Protein 2VKN (pdb70)

Radius of gyration: 11.57 Å; Cα contacts (8 Å, |Δi|>4): 152; chains: 2; bounding box: 35×28×24 Å

CATH classification: 2.30.30.40

GO terms:
  GO:0043332 mating projection tip (C, IDA)
  GO:0005886 plasma membrane (C, IDA)
  GO:0005933 cellular bud (C, IDA)
  GO:0005935 cellular bud neck (C, IDA)
  GO:0030010 establishment of cell polarity (P, IGI)
  GO:0007231 osmosensory signaling pathway (P, IGI)
  GO:0001402 signal transduction involved in filamentous growth (P, IMP)
  GO:0005078 MAP kinase scaffold activity (F, IMP)
  GO:0071944 cell periphery (C, HDA)
  GO:0005783 endoplasmic reticulum (C, HDA)
  GO:0005935 cellular bud neck (C, HDA)
  GO:0007232 osmosensory signaling pathway via Sho1 osmosensor (P, IMP)
  GO:0005034 osmosensor activity (F, IPI)
  GO:0005078 MAP kinase scaffold activity (F, IPI)
  GO:0044697 HICS complex (C, IPI)
  GO:0007231 osmosensory signaling pathway (P, IPI)
  GO:0007232 osmosensory signaling pathway via Sho1 osmosensor (P, IPI)
  GO:0005515 protein binding (F, IPI)

Organism: Saccharomyces cerevisiae (strain ATCC 204508 / S288c) (NCBI:txid559292)

Foldseek 3Di:
DPWKFKKFFCAWDDDDVVPPQDDTDHHRFIWIWDPPPDQWIWTAHPVGDTGIDGPVRIGTDGDGDD/DDDDDDDDD

Nearest PDB structures (foldseek):
  2vkn-assembly1_A  TM=1.015E+00  e=1.780E-11  Saccharomyces cerevisiae
  7tzk-assembly2_B  TM=9.242E-01  e=1.273E-04  Homo sapiens
  6f55-assembly1_A  TM=8.117E-01  e=2.749E-04  Gallus gallus
  1k9a-assembly5_E  TM=8.214E-01  e=6.626E-04  Rattus norvegicus
  2jw4-assembly1_A  TM=8.568E-01  e=1.783E-03  Homo sapiens

Structure (mmCIF, N/CA/C/O backbone):
data_2VKN
#
_entry.id   2VKN
#
_cell.length_a   67.490
_cell.length_b   67.490
_cell.length_c   33.170
_cell.angle_alpha   90.00
_cell.angle_beta   90.00
_cell.angle_gamma   12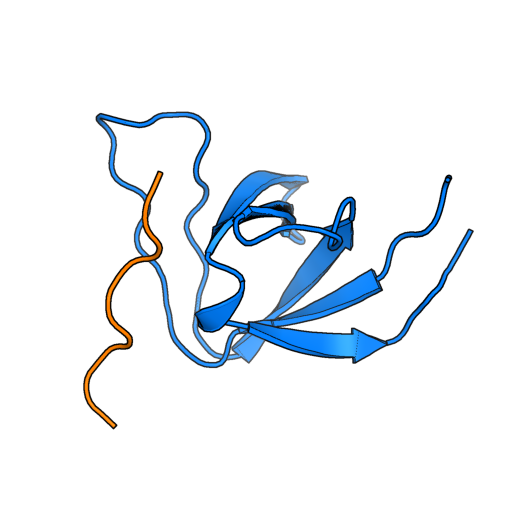0.00
#
_symmetry.space_group_name_H-M   'P 65'
#
loop_
_entity.id
_entity.type
_entity.pdbx_description
1 polymer 'PROTEIN SSU81'
2 polymer 'MAP KINASE KINASE PBS2'
3 non-polymer 'SULFATE ION'
4 water water
#
loop_
_atom_site.group_PDB
_atom_site.id
_atom_site.type_symbol
_atom_site.label_atom_id
_atom_site.label_alt_id
_atom_site.label_comp_id
_atom_site.label_asym_id
_atom_site.label_entity_id
_atom_site.label_seq_id
_atom_site.pdbx_PDB_ins_code
_atom_site.Cartn_x
_atom_site.Cartn_y
_atom_site.Cartn_z
_atom_site.occupancy
_atom_site.B_iso_or_equiv
_atom_site.auth_seq_id
_atom_site.auth_comp_id
_atom_site.auth_asym_id
_atom_site.auth_atom_id
_atom_site.pdbx_PDB_model_num
ATOM 1 N N . ASP A 1 2 ? 27.284 -22.472 10.221 1.00 42.26 1 ASP A N 1
ATOM 2 C CA . ASP A 1 2 ? 28.479 -22.315 9.320 1.00 41.17 1 ASP A CA 1
ATOM 3 C C . ASP A 1 2 ? 27.994 -22.433 7.868 1.00 40.43 1 ASP A C 1
ATOM 4 O O . ASP A 1 2 ? 26.880 -21.997 7.552 1.00 40.36 1 ASP A O 1
ATOM 9 N N . ASN A 1 3 ? 28.799 -23.039 6.998 1.00 38.86 2 ASN A N 1
ATOM 10 C CA . ASN A 1 3 ? 28.519 -23.038 5.572 1.00 36.94 2 ASN A CA 1
ATOM 11 C C . ASN A 1 3 ? 27.391 -23.980 5.067 1.00 36.08 2 ASN A C 1
ATOM 12 O O . ASN A 1 3 ? 27.009 -23.879 3.900 1.00 37.77 2 ASN A O 1
ATOM 14 N N . PHE A 1 4 ? 26.822 -24.853 5.911 1.00 32.99 3 PHE A N 1
ATOM 15 C CA . PHE A 1 4 ? 25.974 -25.960 5.400 1.00 30.78 3 PHE A CA 1
ATOM 16 C C . PHE A 1 4 ? 24.686 -25.551 4.644 1.00 30.08 3 PHE A C 1
ATOM 17 O O . PHE A 1 4 ? 23.980 -24.602 5.042 1.00 28.31 3 PHE A O 1
ATOM 25 N N . ILE A 1 5 ? 24.417 -26.278 3.544 1.00 29.30 4 ILE A N 1
ATOM 26 C CA . ILE A 1 5 ? 23.141 -26.213 2.818 1.00 28.97 4 ILE A CA 1
ATOM 27 C C . ILE A 1 5 ? 22.477 -27.571 2.900 1.00 27.36 4 ILE A C 1
ATOM 28 O O . ILE A 1 5 ? 23.132 -28.615 2.985 1.00 25.17 4 ILE A O 1
ATOM 33 N N . TYR A 1 6 ? 21.153 -27.519 2.932 1.00 25.74 5 TYR A N 1
ATOM 34 C CA . TYR A 1 6 ? 20.303 -28.668 3.104 1.00 25.69 5 TYR A CA 1
ATOM 35 C C . TYR A 1 6 ? 19.287 -28.712 1.960 1.00 24.43 5 TYR A C 1
ATOM 36 O O . TYR A 1 6 ? 19.158 -27.767 1.168 1.00 24.10 5 TYR A O 1
ATOM 45 N N . LYS A 1 7 ? 18.613 -29.836 1.849 1.00 23.96 6 LYS A N 1
ATOM 46 C CA . LYS A 1 7 ? 17.553 -30.017 0.860 1.00 24.76 6 LYS A CA 1
ATOM 47 C C . LYS A 1 7 ? 16.252 -30.247 1.649 1.00 24.02 6 LYS A C 1
ATOM 48 O O . LYS A 1 7 ? 16.229 -30.967 2.632 1.00 23.74 6 LYS A O 1
ATOM 54 N N . ALA A 1 8 ? 15.197 -29.558 1.240 1.00 26.08 7 ALA A N 1
ATOM 55 C CA . ALA A 1 8 ? 13.865 -29.632 1.850 1.00 25.51 7 ALA A CA 1
ATOM 56 C C . ALA A 1 8 ? 12.781 -29.934 0.777 1.00 24.68 7 ALA A C 1
ATOM 57 O O . ALA A 1 8 ? 12.898 -29.529 -0.370 1.00 23.13 7 ALA A O 1
ATOM 59 N N . LYS A 1 9 ? 11.738 -30.663 1.157 1.00 24.89 8 LYS A N 1
ATOM 60 C CA . LYS A 1 9 ? 10.615 -30.918 0.261 1.00 24.95 8 LYS A CA 1
ATOM 61 C C . LYS A 1 9 ? 9.385 -30.223 0.835 1.00 25.34 8 LYS A C 1
ATOM 62 O O . LYS A 1 9 ? 9.070 -30.397 2.014 1.00 22.54 8 LYS A O 1
ATOM 68 N N . ALA A 1 10 ? 8.694 -29.431 0.011 1.00 27.07 9 ALA A N 1
ATOM 69 C CA . ALA A 1 10 ? 7.499 -28.736 0.451 1.00 29.48 9 ALA A CA 1
ATOM 70 C C . ALA A 1 10 ? 6.369 -29.751 0.701 1.00 30.40 9 ALA A C 1
ATOM 71 O O . ALA A 1 10 ? 6.056 -30.582 -0.167 1.00 28.33 9 ALA A O 1
ATOM 73 N N . LEU A 1 11 ? 5.7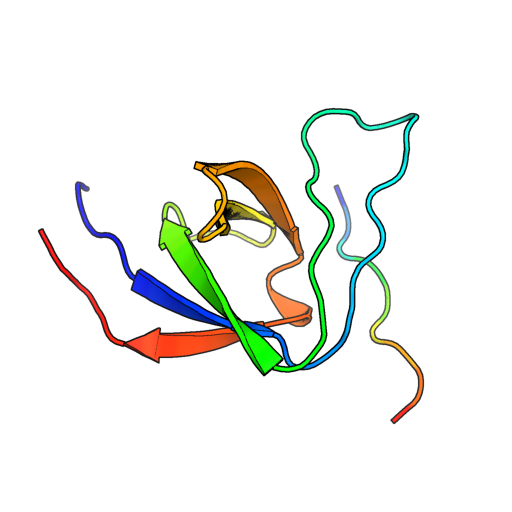78 -29.645 1.902 1.00 32.33 10 LEU A N 1
ATOM 74 C CA . LEU A 1 11 ? 4.640 -30.460 2.327 1.00 31.24 10 LEU A CA 1
ATOM 75 C C . LEU A 1 11 ? 3.347 -29.864 1.797 1.00 32.38 10 LEU A C 1
ATOM 76 O O . LEU A 1 11 ? 2.349 -30.582 1.595 1.00 32.49 10 LEU A O 1
ATOM 81 N N . TYR A 1 12 ? 3.353 -28.544 1.619 1.00 31.86 11 TYR A N 1
ATOM 82 C CA . TYR A 1 12 ? 2.226 -27.819 1.067 1.00 31.54 11 TYR A CA 1
ATOM 83 C C . TYR A 1 12 ? 2.720 -26.647 0.221 1.00 31.60 11 TYR A C 1
ATOM 84 O O . TYR A 1 12 ? 3.891 -26.246 0.333 1.00 31.61 11 TYR A O 1
ATOM 93 N N . PRO A 1 13 ? 1.835 -26.078 -0.622 1.00 31.78 12 PRO A N 1
ATOM 94 C CA . PRO A 1 13 ? 2.211 -24.870 -1.341 1.00 31.86 12 PRO A CA 1
ATOM 95 C C . PRO A 1 13 ? 2.249 -23.698 -0.384 1.00 32.50 12 PRO A C 1
ATOM 96 O O . PRO A 1 13 ? 1.593 -23.725 0.664 1.00 31.44 12 PRO A O 1
ATOM 100 N N . TYR A 1 14 ? 3.035 -22.689 -0.728 1.00 33.65 13 TYR A N 1
ATOM 101 C CA . TYR A 1 14 ? 3.023 -21.438 0.004 1.00 35.36 13 TYR A CA 1
ATOM 102 C C . TYR A 1 14 ? 2.975 -20.315 -0.997 1.00 36.64 13 TYR A C 1
ATOM 103 O O . TYR A 1 14 ? 3.684 -20.345 -2.000 1.00 36.75 13 TYR A O 1
ATOM 112 N N . ASP A 1 15 ? 2.117 -19.336 -0.720 1.00 37.65 14 ASP A N 1
ATOM 113 C CA . ASP A 1 15 ? 2.044 -18.122 -1.499 1.00 38.41 14 ASP A CA 1
ATOM 114 C C . ASP A 1 15 ? 2.594 -16.991 -0.655 1.00 39.31 14 ASP A C 1
ATOM 115 O O . ASP A 1 15 ? 1.939 -16.564 0.301 1.00 40.85 14 ASP A O 1
ATOM 120 N N . ALA A 1 16 ? 3.791 -16.517 -0.992 1.00 39.41 15 ALA A N 1
ATOM 121 C CA . ALA A 1 16 ? 4.356 -15.323 -0.370 1.00 40.49 15 ALA A CA 1
ATOM 122 C C . ALA A 1 16 ? 3.451 -14.107 -0.624 1.00 41.86 15 ALA A C 1
ATOM 123 O O . ALA A 1 16 ? 2.854 -13.987 -1.696 1.00 41.94 15 ALA A O 1
ATOM 125 N N . ASP A 1 17 ? 3.341 -13.220 0.367 1.00 43.09 16 ASP A N 1
ATOM 126 C CA . ASP A 1 17 ? 2.639 -11.937 0.185 1.00 43.63 16 ASP A CA 1
ATOM 127 C C . ASP A 1 17 ? 3.489 -11.041 -0.696 1.00 44.52 16 ASP A C 1
ATOM 128 O O . ASP A 1 17 ? 4.713 -11.188 -0.777 1.00 45.14 16 ASP A O 1
ATOM 133 N N . ASP A 1 18 ? 2.839 -10.107 -1.367 1.00 45.78 17 ASP A N 1
ATOM 134 C CA . ASP A 1 18 ? 3.574 -9.085 -2.084 1.00 46.09 17 ASP A CA 1
ATOM 135 C C . ASP A 1 18 ? 4.109 -8.052 -1.064 1.00 46.48 17 ASP A C 1
ATOM 136 O O . ASP A 1 18 ? 5.184 -7.482 -1.259 1.00 46.18 17 ASP A O 1
ATOM 141 N N . ASP A 1 19 ? 3.366 -7.861 0.033 1.00 46.84 18 ASP A N 1
ATOM 142 C CA . ASP A 1 19 ? 3.702 -6.890 1.087 1.00 46.87 18 ASP A CA 1
ATOM 143 C C . ASP A 1 19 ? 5.024 -7.177 1.781 1.00 46.83 18 ASP A C 1
ATOM 144 O O . ASP A 1 19 ? 5.775 -6.254 2.073 1.00 46.85 18 ASP A O 1
ATOM 149 N N . ASP A 1 20 ? 5.297 -8.450 2.061 1.00 47.30 19 ASP A N 1
ATOM 150 C CA . ASP A 1 20 ? 6.593 -8.862 2.626 1.00 47.19 19 ASP A CA 1
ATOM 151 C C . ASP A 1 20 ? 7.448 -9.471 1.512 1.00 46.87 19 ASP A C 1
ATOM 152 O O . ASP A 1 20 ? 7.342 -10.655 1.217 1.00 47.32 19 ASP A O 1
ATOM 157 N N . ALA A 1 21 ? 8.297 -8.647 0.898 1.00 46.44 20 ALA A N 1
ATOM 158 C CA . ALA A 1 21 ? 8.936 -8.997 -0.383 1.00 45.51 20 ALA A CA 1
ATOM 159 C C . ALA A 1 21 ? 10.247 -9.764 -0.257 1.00 44.97 20 ALA A C 1
ATOM 160 O O . ALA A 1 21 ? 11.000 -9.829 -1.226 1.00 46.01 20 ALA A O 1
ATOM 162 N N . TYR A 1 22 ? 10.526 -10.331 0.920 1.00 44.13 21 TYR A N 1
ATOM 163 C CA . TYR A 1 22 ? 11.661 -11.234 1.092 1.00 42.43 21 TYR A CA 1
ATOM 164 C C . TYR A 1 22 ? 11.233 -12.695 1.074 1.00 42.49 21 TYR A C 1
ATOM 165 O O . TYR A 1 22 ? 12.081 -13.578 0.975 1.00 44.38 21 TYR A O 1
ATOM 174 N N . GLU A 1 23 ? 9.933 -12.959 1.180 1.00 40.25 22 GLU A N 1
ATOM 175 C CA . GLU A 1 23 ? 9.428 -14.326 1.112 1.00 38.97 22 GLU A CA 1
ATOM 176 C C . GLU A 1 23 ? 9.375 -14.811 -0.332 1.00 37.76 22 GLU A C 1
ATOM 177 O O . GLU A 1 23 ? 9.240 -14.017 -1.261 1.00 36.45 22 GLU A O 1
ATOM 183 N N . ILE A 1 24 ? 9.509 -16.123 -0.519 1.00 36.93 23 ILE A N 1
ATOM 184 C CA . ILE A 1 24 ? 9.257 -16.732 -1.825 1.00 35.94 23 ILE A CA 1
ATOM 185 C C . ILE A 1 24 ? 8.116 -17.749 -1.728 1.00 35.20 23 ILE A C 1
ATOM 186 O O . ILE A 1 24 ? 7.840 -18.326 -0.662 1.00 35.26 23 ILE A O 1
ATOM 191 N N . SER A 1 25 ? 7.432 -17.917 -2.852 1.00 33.91 24 SER A N 1
ATOM 192 C CA . SER A 1 25 ? 6.384 -18.902 -2.988 1.00 33.14 24 SER A CA 1
ATOM 193 C C . SER A 1 25 ? 7.009 -20.211 -3.454 1.00 33.93 24 SER A C 1
ATOM 194 O O . SER A 1 25 ? 8.117 -20.234 -4.016 1.00 35.51 24 SER A O 1
ATOM 197 N N . PHE A 1 26 ? 6.278 -21.296 -3.243 1.00 32.40 25 PHE A N 1
ATOM 198 C CA . PHE A 1 26 ? 6.67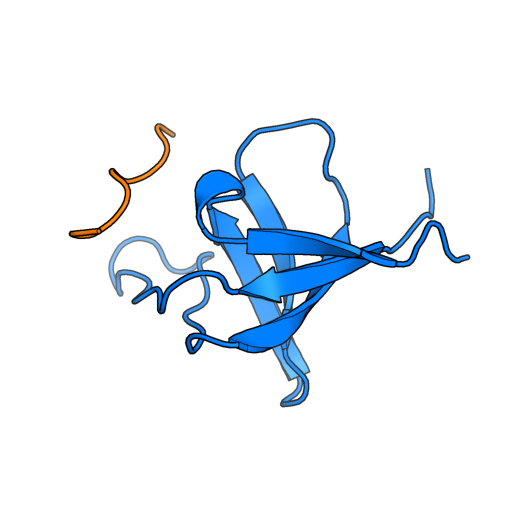8 -22.603 -3.741 1.00 29.56 25 PHE A CA 1
ATOM 199 C C . PHE A 1 26 ? 5.466 -23.542 -3.843 1.00 28.05 25 PHE A C 1
ATOM 200 O O . PHE A 1 26 ? 4.389 -23.228 -3.350 1.00 27.65 25 PHE A O 1
ATOM 208 N N . GLU A 1 27 ? 5.664 -24.678 -4.501 1.00 28.09 26 GLU A N 1
ATOM 209 C CA . GLU A 1 27 ? 4.613 -25.666 -4.774 1.00 28.65 26 GLU A CA 1
ATOM 210 C C . GLU A 1 27 ? 4.755 -26.860 -3.872 1.00 27.33 26 GLU A C 1
ATOM 211 O O . GLU A 1 27 ? 5.835 -27.161 -3.407 1.00 28.13 26 GLU A O 1
ATOM 217 N N . GLN A 1 28 ? 3.656 -27.567 -3.660 1.00 27.53 27 GLN A N 1
ATOM 218 C CA . GLN A 1 28 ? 3.686 -28.780 -2.867 1.00 27.02 27 GLN A CA 1
ATOM 219 C C . GLN A 1 28 ? 4.547 -29.792 -3.604 1.00 26.44 27 GLN A C 1
ATOM 220 O O . GLN A 1 28 ? 4.402 -29.941 -4.829 1.00 26.09 27 GLN A O 1
ATOM 226 N N . ASN A 1 29 ? 5.455 -30.442 -2.865 1.00 25.03 28 ASN A N 1
ATOM 227 C CA . ASN A 1 29 ? 6.399 -31.464 -3.387 1.00 24.80 28 ASN A CA 1
ATOM 228 C C . ASN A 1 29 ? 7.613 -30.906 -4.128 1.00 24.26 28 ASN A C 1
ATOM 229 O O . ASN A 1 29 ? 8.461 -31.669 -4.626 1.00 22.80 28 ASN A O 1
ATOM 234 N N . GLU A 1 30 ? 7.695 -29.577 -4.203 1.00 25.05 29 GLU A N 1
ATOM 235 C CA . GLU A 1 30 ? 8.859 -28.913 -4.774 1.00 24.77 29 GLU A CA 1
ATOM 236 C C . GLU A 1 30 ? 10.042 -29.136 -3.852 1.00 24.10 29 GLU A C 1
ATOM 237 O O . GLU A 1 30 ? 9.900 -29.009 -2.648 1.00 24.48 29 GLU A O 1
ATOM 243 N N . ILE A 1 31 ? 11.193 -29.481 -4.433 1.00 24.32 30 ILE A N 1
ATOM 244 C CA . ILE A 1 31 ? 12.461 -29.588 -3.703 1.00 24.22 30 ILE A CA 1
ATOM 245 C C . ILE A 1 31 ? 13.210 -28.245 -3.734 1.00 23.14 30 ILE A C 1
ATOM 246 O O . ILE A 1 31 ? 13.395 -27.662 -4.792 1.00 22.03 30 ILE A O 1
ATOM 251 N N . LEU A 1 32 ? 13.590 -27.771 -2.548 1.00 24.24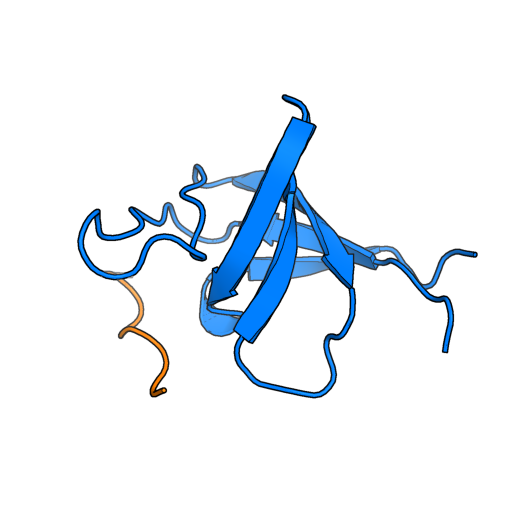 31 LEU A N 1
ATOM 252 C CA . LEU A 1 32 ? 14.262 -26.494 -2.335 1.00 23.80 31 LEU A CA 1
ATOM 253 C C . LEU A 1 32 ? 15.605 -26.746 -1.682 1.00 22.57 31 LEU A C 1
ATOM 254 O O . LEU A 1 32 ? 15.730 -27.650 -0.886 1.00 22.21 31 LEU A O 1
ATOM 259 N N . GLN A 1 33 ? 16.606 -25.952 -2.029 1.00 23.30 32 GLN A N 1
ATOM 260 C CA . GLN A 1 33 ? 17.836 -25.861 -1.243 1.00 25.61 32 GLN A CA 1
ATOM 261 C C . GLN A 1 33 ? 17.639 -24.807 -0.160 1.00 25.23 32 GLN A C 1
ATOM 262 O O . GLN A 1 33 ? 17.155 -23.718 -0.428 1.00 22.70 32 GLN A O 1
ATOM 268 N N . VAL A 1 34 ? 17.998 -25.157 1.071 1.00 25.92 33 VAL A N 1
ATOM 269 C CA . VAL A 1 34 ? 17.794 -24.285 2.223 1.00 24.77 33 VAL A CA 1
ATOM 270 C C . VAL A 1 34 ? 19.044 -24.168 3.092 1.00 24.84 33 VAL A C 1
ATOM 271 O O . VAL A 1 34 ? 19.926 -25.025 3.072 1.00 22.58 33 VAL A O 1
ATOM 275 N N . SER A 1 35 ? 19.126 -23.065 3.833 1.00 26.13 34 SER A N 1
ATOM 276 C CA . SER A 1 35 ? 20.210 -22.847 4.777 1.00 26.92 34 SER A CA 1
ATOM 277 C C . SER A 1 35 ? 19.716 -21.963 5.907 1.00 26.79 34 SER A C 1
ATOM 278 O O . SER A 1 35 ? 18.609 -21.442 5.850 1.00 28.22 34 SER A O 1
ATOM 281 N N . ASP A 1 36 ? 20.565 -21.787 6.913 1.00 27.92 35 ASP A N 1
ATOM 282 C CA . ASP A 1 36 ? 20.242 -20.992 8.092 1.00 28.16 35 ASP A CA 1
ATOM 283 C C . ASP A 1 36 ? 18.965 -21.520 8.731 1.00 27.31 35 ASP A C 1
ATOM 284 O O . ASP A 1 36 ? 18.028 -20.778 8.977 1.00 26.76 35 ASP A O 1
ATOM 289 N N . ILE A 1 37 ? 18.988 -22.825 9.022 1.00 26.39 36 ILE A N 1
ATOM 290 C CA . ILE A 1 37 ? 17.826 -23.552 9.494 1.00 27.30 36 ILE A CA 1
ATOM 291 C C . ILE A 1 37 ? 17.687 -23.574 11.033 1.00 27.98 36 ILE A C 1
ATOM 292 O O . ILE A 1 37 ? 16.854 -24.285 11.559 1.00 28.18 36 ILE A O 1
ATOM 297 N N . GLU A 1 38 ? 18.468 -22.744 11.732 1.00 29.10 37 GLU A N 1
ATOM 298 C CA . GLU A 1 38 ? 18.450 -22.648 13.194 1.00 29.78 37 GLU A CA 1
ATOM 299 C C . GLU A 1 38 ? 17.146 -22.065 13.749 1.00 31.11 37 GLU A C 1
ATOM 300 O O . GLU A 1 38 ? 16.755 -22.348 14.887 1.00 30.77 37 GLU A O 1
ATOM 306 N N . GLY A 1 39 ? 16.497 -21.226 12.941 1.00 32.23 38 GLY A N 1
ATOM 307 C CA . GLY A 1 39 ? 15.270 -20.552 13.344 1.00 31.47 38 GLY A CA 1
ATOM 308 C C . GLY A 1 39 ? 14.054 -21.013 12.567 1.00 31.14 38 GLY A C 1
ATOM 309 O O . GLY A 1 39 ? 14.078 -22.050 11.910 1.00 32.36 38 GLY A O 1
ATOM 310 N N . ARG A 1 40 ? 13.005 -20.201 12.624 1.00 30.19 39 ARG A N 1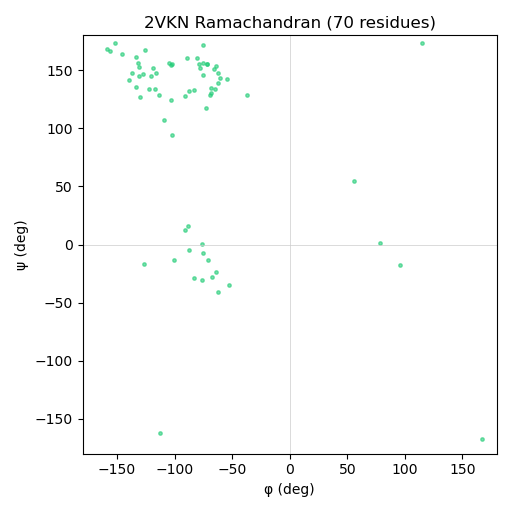
ATOM 311 C CA A ARG A 1 40 ? 11.696 -20.602 12.099 0.50 29.40 39 ARG A CA 1
ATOM 312 C CA B ARG A 1 40 ? 11.673 -20.554 12.102 0.50 29.52 39 ARG A CA 1
ATOM 313 C C . ARG A 1 40 ? 11.484 -20.263 10.616 1.00 27.51 39 ARG A C 1
ATOM 314 O O . ARG A 1 40 ? 10.776 -20.986 9.911 1.00 26.95 39 ARG A O 1
ATOM 329 N N . TRP A 1 41 ? 12.087 -19.171 10.156 1.00 26.75 40 TRP A N 1
ATOM 330 C CA . TRP A 1 41 ? 12.086 -18.809 8.754 1.00 27.58 40 TRP A CA 1
ATOM 331 C C . TRP A 1 41 ? 13.443 -19.166 8.207 1.00 27.49 40 TRP A C 1
ATOM 332 O O . TRP A 1 41 ? 14.451 -18.751 8.760 1.00 27.96 40 TRP A O 1
ATOM 343 N N . TRP A 1 42 ? 13.455 -19.988 7.155 1.00 27.47 41 TRP A N 1
ATOM 344 C CA . TRP A 1 42 ? 14.693 -20.467 6.524 1.00 25.60 41 TRP A CA 1
ATOM 345 C C . TRP A 1 42 ? 15.018 -19.754 5.203 1.00 24.86 41 TRP A C 1
ATOM 346 O O . TRP A 1 42 ? 14.130 -19.252 4.520 1.00 23.88 41 TRP A O 1
ATOM 357 N N . LYS A 1 43 ? 16.301 -19.722 4.843 1.00 25.98 42 LYS A N 1
ATOM 358 C CA . LYS A 1 43 ? 16.737 -19.164 3.543 1.00 24.93 42 LYS A CA 1
ATOM 359 C C . LYS A 1 43 ? 16.566 -20.280 2.519 1.00 24.82 42 LYS A C 1
ATOM 360 O O . LYS A 1 43 ? 16.921 -21.424 2.814 1.00 25.70 42 LYS A O 1
ATOM 366 N N . ALA A 1 44 ? 15.958 -19.973 1.371 1.00 24.34 43 ALA A N 1
ATOM 367 C CA . ALA A 1 44 ? 15.690 -20.969 0.317 1.00 24.85 43 ALA A CA 1
ATOM 368 C C . ALA A 1 44 ? 16.124 -20.504 -1.080 1.00 25.06 43 ALA A C 1
ATOM 369 O O . ALA A 1 44 ? 16.147 -19.318 -1.373 1.00 21.86 43 ALA A O 1
ATOM 371 N N . ARG A 1 45 ? 16.443 -21.469 -1.938 1.00 24.97 44 ARG A N 1
ATOM 372 C CA . ARG A 1 45 ? 16.645 -21.226 -3.349 1.00 25.11 44 ARG A CA 1
ATOM 373 C C . ARG A 1 45 ? 15.817 -22.258 -4.115 1.00 24.92 44 ARG A C 1
ATOM 374 O O . ARG A 1 45 ? 15.912 -23.481 -3.874 1.00 23.77 44 ARG A O 1
ATOM 382 N N . ARG A 1 46 ? 14.991 -21.762 -5.025 1.00 24.42 45 ARG A N 1
ATOM 383 C CA . ARG A 1 46 ? 14.248 -22.619 -5.942 1.00 25.84 45 ARG A CA 1
ATOM 384 C C . ARG A 1 46 ? 15.134 -23.059 -7.117 1.00 25.86 45 ARG A C 1
ATOM 385 O O . ARG A 1 46 ? 16.167 -22.430 -7.394 1.00 23.92 45 ARG A O 1
ATOM 393 N N . ALA A 1 47 ? 14.733 -24.144 -7.802 1.00 27.49 46 ALA A N 1
ATOM 394 C CA . ALA A 1 47 ? 15.425 -24.581 -9.028 1.00 26.93 46 ALA A CA 1
ATOM 395 C C . ALA A 1 47 ? 15.548 -23.440 -10.057 1.00 26.98 46 ALA A C 1
ATOM 396 O O . ALA A 1 47 ? 16.545 -23.331 -10.728 1.00 26.64 46 ALA A O 1
ATOM 398 N N . ASN A 1 48 ? 14.538 -22.571 -10.131 1.00 28.16 47 ASN A N 1
ATOM 399 C CA . ASN A 1 48 ? 14.513 -21.492 -11.106 1.00 28.74 47 ASN A CA 1
ATOM 400 C C . ASN A 1 48 ? 15.429 -20.340 -10.754 1.00 27.70 47 ASN A C 1
ATOM 401 O O . ASN A 1 48 ? 15.472 -19.361 -11.479 1.00 27.24 47 ASN A O 1
ATOM 406 N N . GLY A 1 49 ? 16.129 -20.452 -9.633 1.00 28.04 48 GLY A N 1
ATOM 407 C CA . GLY A 1 49 ? 17.043 -19.413 -9.190 1.00 29.14 48 GLY A CA 1
ATOM 408 C C . GLY A 1 49 ? 16.453 -18.443 -8.187 1.00 28.87 48 GLY A C 1
ATOM 409 O O . GLY A 1 49 ? 17.199 -17.744 -7.532 1.00 30.40 48 GLY A O 1
ATOM 410 N N . GLU A 1 50 ? 15.128 -18.376 -8.060 1.00 30.63 49 GLU A N 1
ATOM 411 C CA . GLU A 1 50 ? 14.491 -17.523 -7.037 1.00 31.87 49 GLU A CA 1
ATOM 412 C C . GLU A 1 50 ? 15.003 -17.806 -5.641 1.00 30.79 49 GLU A C 1
ATOM 413 O O . GLU A 1 50 ? 15.191 -18.948 -5.273 1.00 30.56 49 GLU A O 1
ATOM 419 N N . THR A 1 51 ? 15.149 -16.749 -4.856 1.00 31.27 50 THR A N 1
ATOM 420 C CA . THR A 1 51 ? 15.843 -16.778 -3.587 1.00 32.40 50 THR A CA 1
ATOM 421 C C . THR A 1 51 ? 15.040 -15.929 -2.607 1.00 32.10 50 THR A C 1
ATOM 422 O O . THR A 1 51 ? 14.472 -14.896 -2.972 1.00 31.32 50 THR A O 1
ATOM 426 N N . GLY A 1 52 ? 14.962 -16.385 -1.364 1.00 32.22 51 GLY A N 1
ATOM 427 C CA . GLY A 1 52 ? 14.214 -15.662 -0.327 1.00 31.37 51 GLY A CA 1
ATOM 428 C C . GLY A 1 52 ? 14.000 -16.504 0.909 1.00 30.88 51 GLY A C 1
ATOM 429 O O . GLY A 1 52 ? 14.628 -17.549 1.060 1.00 33.02 51 GLY A O 1
ATOM 430 N N . ILE A 1 53 ? 13.123 -16.065 1.798 1.00 29.40 52 ILE A N 1
ATOM 431 C CA . ILE A 1 53 ? 12.846 -16.847 3.005 1.00 30.19 52 ILE A CA 1
ATOM 432 C C . ILE A 1 53 ? 11.536 -17.627 2.915 1.00 29.46 52 ILE A C 1
ATOM 433 O O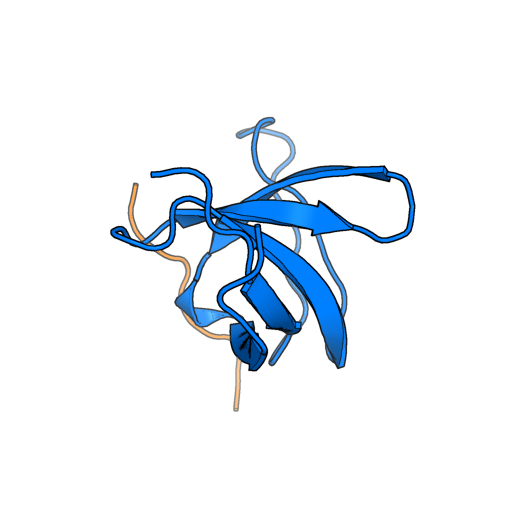 . ILE A 1 53 ? 10.628 -17.277 2.157 1.00 27.90 52 ILE A O 1
ATOM 438 N N . ILE A 1 54 ? 11.473 -18.704 3.695 1.00 28.69 53 ILE A N 1
ATOM 439 C CA . ILE A 1 54 ? 10.351 -19.632 3.653 1.00 28.11 53 ILE A CA 1
ATOM 440 C C . ILE A 1 54 ? 9.916 -20.032 5.088 1.00 27.13 53 ILE A C 1
ATOM 441 O O . ILE A 1 54 ? 10.750 -20.062 5.985 1.00 27.04 53 ILE A O 1
ATOM 446 N N . PRO A 1 55 ? 8.604 -20.293 5.307 1.00 26.21 54 PRO A N 1
ATOM 447 C CA . PRO A 1 55 ? 8.146 -20.813 6.592 1.00 26.16 54 PRO A CA 1
ATOM 448 C C . PRO A 1 55 ? 8.553 -22.278 6.767 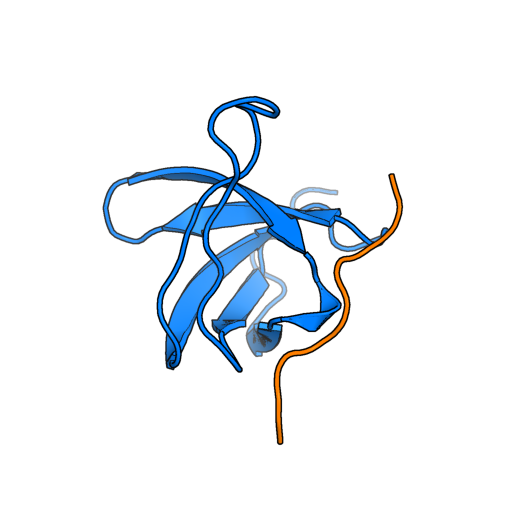1.00 26.35 54 PRO A C 1
ATOM 449 O O . PRO A 1 55 ? 8.134 -23.136 5.984 1.00 25.86 54 PRO A O 1
ATOM 453 N N . SER A 1 56 ? 9.385 -22.557 7.771 1.00 26.17 55 SER A N 1
ATOM 454 C CA . SER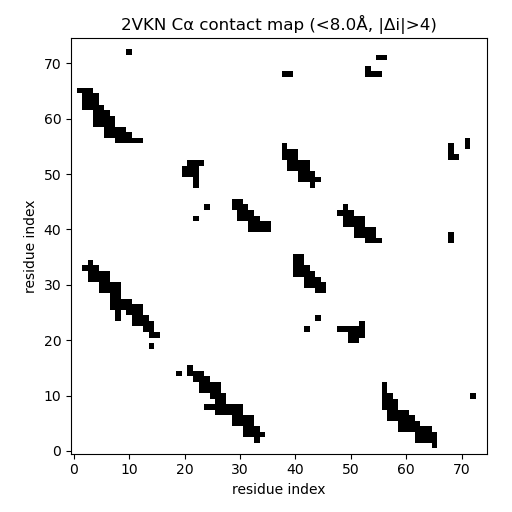 A 1 56 ? 9.961 -23.901 7.943 1.00 24.75 55 SER A CA 1
ATOM 455 C C . SER A 1 56 ? 8.930 -24.981 8.237 1.00 24.30 55 SER A C 1
ATOM 456 O O . SER A 1 56 ? 9.202 -26.150 7.988 1.00 25.02 55 SER A O 1
ATOM 459 N N . ASN A 1 57 ? 7.766 -24.596 8.773 1.00 23.78 56 ASN A N 1
ATOM 460 C CA . ASN A 1 57 ? 6.695 -25.564 9.052 1.00 23.68 56 ASN A CA 1
ATOM 461 C C . ASN A 1 57 ? 6.006 -26.117 7.795 1.00 23.16 56 ASN A C 1
ATOM 462 O O . ASN A 1 57 ? 5.289 -27.121 7.879 1.00 21.99 56 ASN A O 1
ATOM 467 N N . TYR A 1 58 ? 6.242 -25.471 6.649 1.00 22.94 57 TYR A N 1
ATOM 468 C CA . TYR A 1 58 ? 5.697 -25.891 5.343 1.00 23.15 57 TYR A CA 1
ATOM 469 C C . TYR A 1 58 ? 6.571 -26.927 4.580 1.00 22.70 57 TYR A C 1
ATOM 470 O O . TYR A 1 58 ? 6.172 -27.432 3.523 1.00 22.60 57 TYR A O 1
ATOM 479 N N . VAL A 1 59 ? 7.742 -27.245 5.124 1.00 22.59 58 VAL A N 1
ATOM 480 C CA . VAL A 1 59 ? 8.697 -28.113 4.450 1.00 24.40 58 VAL A CA 1
ATOM 481 C C . VAL A 1 59 ? 9.245 -29.184 5.390 1.00 26.05 58 VAL A C 1
ATOM 482 O O . VAL A 1 59 ? 9.167 -29.060 6.616 1.00 27.88 58 VAL A O 1
ATOM 486 N N . GLN A 1 60 ? 9.808 -30.223 4.785 1.00 25.11 59 GLN A N 1
ATOM 487 C CA . GLN A 1 60 ? 10.506 -31.289 5.481 1.00 25.37 59 GLN A CA 1
ATOM 488 C C . GLN A 1 60 ? 11.936 -31.392 4.960 1.00 25.22 59 GLN A C 1
ATOM 489 O O . GLN A 1 60 ? 12.143 -31.427 3.763 1.00 25.12 59 GLN A O 1
ATOM 495 N N . LEU A 1 61 ? 12.904 -31.494 5.862 1.00 26.07 60 LEU A N 1
ATOM 496 C CA . LEU A 1 61 ? 14.294 -31.750 5.495 1.00 25.44 60 LEU A CA 1
ATOM 497 C C . LEU A 1 61 ? 14.461 -33.148 4.938 1.00 25.21 60 LEU A C 1
ATOM 498 O O . LEU A 1 61 ? 14.058 -34.133 5.560 1.00 22.30 60 LEU A O 1
ATOM 503 N N . ILE A 1 62 ? 15.115 -33.251 3.792 1.00 27.97 61 ILE A N 1
ATOM 504 C CA . ILE A 1 62 ? 15.282 -34.562 3.144 1.00 28.28 61 ILE A CA 1
ATOM 505 C C . ILE A 1 62 ? 16.750 -34.909 2.811 1.00 28.44 61 ILE A C 1
ATOM 506 O O . ILE A 1 62 ? 17.078 -36.069 2.591 1.00 25.99 61 ILE A O 1
ATOM 511 N N . ASP A 1 63 ? 17.632 -33.917 2.818 1.00 29.52 62 ASP A N 1
ATOM 512 C CA . ASP A 1 63 ? 19.051 -34.189 2.676 1.00 29.81 62 ASP A CA 1
ATOM 513 C C . ASP A 1 63 ? 19.923 -33.068 3.268 1.00 30.20 62 ASP A C 1
ATOM 514 O O . ASP A 1 63 ? 19.452 -31.974 3.593 1.00 28.88 62 ASP A O 1
ATOM 519 N N . GLY A 1 64 ? 21.202 -33.387 3.423 1.00 31.44 63 GLY A N 1
ATOM 520 C CA . GLY A 1 64 ? 22.160 -32.503 4.038 1.00 32.41 63 GLY A CA 1
ATOM 521 C C . GLY A 1 64 ? 22.695 -33.077 5.338 1.00 34.68 63 GLY A C 1
ATOM 522 O O . GLY A 1 64 ? 22.216 -34.127 5.798 1.00 36.98 63 GLY A O 1
ATOM 523 N N . PRO A 1 65 ? 23.705 -32.398 5.933 1.00 33.92 64 PRO A N 1
ATOM 524 C CA . PRO A 1 65 ? 24.264 -31.140 5.418 1.00 34.58 64 PRO A CA 1
ATOM 525 C C . PRO A 1 65 ? 25.238 -31.339 4.244 1.00 35.04 64 PRO A C 1
ATOM 526 O O . PRO A 1 65 ? 25.846 -32.410 4.118 1.00 35.60 64 PRO A O 1
ATOM 530 N N . GLU A 1 66 ? 25.388 -30.307 3.415 1.00 35.27 65 GLU A N 1
ATOM 531 C CA . GLU A 1 66 ? 26.407 -30.277 2.371 1.00 35.51 65 GLU A CA 1
ATOM 532 C C . GLU A 1 66 ? 27.216 -28.984 2.380 1.00 34.28 65 GLU A C 1
ATOM 533 O O . GLU A 1 66 ? 26.694 -27.927 2.658 1.00 30.85 65 GLU A O 1
ATOM 539 N N . GLU A 1 67 ? 28.505 -29.090 2.058 1.00 36.33 66 GLU A N 1
ATOM 540 C CA . GLU A 1 67 ? 29.366 -27.933 1.906 1.00 37.34 66 GLU A CA 1
ATOM 541 C C . GLU A 1 67 ? 29.264 -27.449 0.467 1.00 37.96 66 GLU A C 1
ATOM 542 O O . GLU A 1 67 ? 28.472 -26.568 0.157 1.00 38.57 66 GLU A O 1
ATOM 548 N N . LYS B 2 2 ? 8.936 -12.744 13.331 1.00 53.25 3 LYS C N 1
ATOM 549 C CA . LYS B 2 2 ? 7.671 -12.895 12.558 1.00 53.23 3 LYS C CA 1
ATOM 550 C C . LYS B 2 2 ? 7.078 -14.272 12.853 1.00 53.85 3 LYS C C 1
ATOM 551 O O . LYS B 2 2 ? 7.799 -15.262 12.858 1.00 55.38 3 LYS C O 1
ATOM 557 N N . PRO B 2 3 ? 5.761 -14.354 13.104 1.00 53.14 4 PRO C N 1
ATOM 558 C CA . PRO B 2 3 ? 5.247 -15.687 13.385 1.00 52.01 4 PRO C CA 1
ATOM 559 C C . PRO B 2 3 ? 5.129 -16.525 12.112 1.00 51.51 4 PRO C C 1
ATOM 560 O O . PRO B 2 3 ? 5.007 -15.987 11.018 1.00 52.39 4 PRO C O 1
ATOM 564 N N . LEU B 2 4 ? 5.157 -17.838 12.265 1.00 50.74 5 LEU C N 1
ATOM 565 C CA . LEU B 2 4 ? 4.964 -18.737 11.146 1.00 49.36 5 LEU C CA 1
ATOM 566 C C . LEU B 2 4 ? 3.501 -18.774 10.764 1.00 49.27 5 LEU C C 1
ATOM 567 O O . LEU B 2 4 ? 2.640 -18.690 11.622 1.00 47.66 5 LEU C O 1
ATOM 572 N N . PRO B 2 5 ? 3.219 -18.925 9.466 1.00 49.78 6 PRO C N 1
ATOM 573 C CA . PRO B 2 5 ? 1.843 -19.057 9.047 1.00 49.66 6 PRO C CA 1
ATOM 574 C C . PRO B 2 5 ? 1.223 -20.328 9.601 1.00 50.29 6 PRO C C 1
ATOM 575 O O . PRO B 2 5 ? 1.940 -21.307 9.870 1.00 49.76 6 PRO C O 1
ATOM 579 N N . PRO B 2 6 ? -0.111 -20.319 9.774 1.00 49.54 7 PRO C N 1
ATOM 580 C CA . PRO B 2 6 ? -0.759 -21.577 10.096 1.00 49.18 7 PRO C CA 1
ATOM 581 C C . PRO B 2 6 ? -0.580 -22.588 8.958 1.00 48.07 7 PRO C C 1
ATOM 582 O O . PRO B 2 6 ? -0.488 -22.200 7.801 1.00 48.12 7 PRO C O 1
ATOM 586 N N . LEU B 2 7 ? -0.502 -23.869 9.294 1.00 48.13 8 LEU C N 1
ATOM 587 C CA . LEU B 2 7 ? -0.458 -24.909 8.293 1.00 48.73 8 LEU C CA 1
ATOM 588 C C . LEU B 2 7 ? -1.780 -24.910 7.557 1.00 50.75 8 LEU C C 1
ATOM 589 O O . LEU B 2 7 ? -2.816 -24.528 8.117 1.00 52.31 8 LEU C O 1
ATOM 594 N N . PRO B 2 8 ? -1.766 -25.330 6.292 1.00 51.26 9 PRO C N 1
ATOM 595 C CA . PRO B 2 8 ? -3.050 -25.392 5.640 1.00 52.19 9 PRO C CA 1
ATOM 596 C C . PRO B 2 8 ? -3.844 -26.594 6.124 1.00 52.16 9 PRO C C 1
ATOM 597 O O . PRO B 2 8 ? -3.338 -27.442 6.868 1.00 51.33 9 PRO C O 1
ATOM 601 N N . LEU B 2 9 ? -5.096 -26.623 5.702 1.00 53.12 10 LEU C N 1
ATOM 602 C CA . LEU B 2 9 ? -5.942 -27.803 5.790 1.00 54.64 10 LEU C CA 1
ATOM 603 C C . LEU B 2 9 ? -5.199 -29.135 5.526 1.00 56.06 10 LEU C C 1
ATOM 604 O O . LEU B 2 9 ? -4.512 -29.275 4.508 1.00 56.71 10 LEU C O 1
ATOM 609 N N . ALA B 2 10 ? -5.361 -30.098 6.443 1.00 57.10 11 ALA C N 1
ATOM 610 C CA . ALA B 2 10 ? -4.813 -31.458 6.295 1.00 57.16 11 ALA C CA 1
ATOM 611 C C . ALA B 2 10 ? -5.807 -32.378 5.584 1.00 58.01 11 ALA C C 1
ATOM 612 O O . ALA B 2 10 ? -5.580 -32.809 4.450 1.00 58.57 11 ALA C O 1
#

Sequence (75 aa):
DNFIYKAKALYPYDADDDDAYEISFEQNEILQVSDIEGRRWWKARRANGETGIIPSNYVQLIDGPEEKPLPPLPLA

InterPro domains:
  IPR001452 SH3 domain [PF00018] (306-353)
  IPR001452 SH3 domain [PR00452] (303-313)
  IPR001452 SH3 domain [PR00452] (319-334)
  IPR001452 SH3 domain [PR00452] (335-344)
  IPR001452 SH3 domain [PR00452] (347-359)
  IPR001452 SH3 domain [PS50002] (300-361)
  IPR001452 SH3 domain [SM00326] (303-360)
  IPR035522 Sho1, SH3 domain [cd11855] (304-358)
  IPR036028 SH3-like domain superfamily [SSF50044] (302-362)

Secondary structure (DSSP, 8-state):
---EEEEEESS-B---SSSTTB--B-TT-EEEEE-TTSSEEEEE-TTS-EEEEEGGGEEEEEEEE-/-PPPPPP--

B-factor: mean 35.71, std 14.22, range [16.71, 126.23]

Solvent-accessible surface area: 5246 Å² total; per-residue (Å²): 179,61,90,58,49,87,0,80,1,74,49,70,28,121,27,88,144,140,47,87,182,16,11,38,2,111,95,94,34,70,0,75,3,27,79,41,150,43,182,40,23,106,6,110,34,108,99,46,79,102,14,52,0,0,18,46,16,11,96,77,80,83,36,66,118,150,153,113,54,24,118,88,51,165,134

=== Feature glossary ===
Each block in this record encodes a different view of the same protein. In brief:

Predicted aligned error. PAE(i, j) answers: if I align the predicted and true structures on residue i, how far off (in Å) do I expect residue j to be? A block-diagonal PAE matrix with low values on the blocks and high values off-diagonal is the signature of a multi-domain protein with confidently predicted domains but uncertain inter-domain orientation.

Contact-map, Ramachandran, and PAE plots. Plot images: a contact map (which residues are close in 3D, as an N×N binary image), a Ramachandran scatter (backbone torsion angles, revealing secondary-structure composition at a glance), and — for AlphaFold structures — a PAE heatmap (pairwise prediction confidence).

Backbone torsions (φ/ψ). φ (phi) and ψ (psi) are the two rotatable backbone dihedrals per residue: φ is the C(i-1)–N–Cα–C torsion, ψ is the N–Cα–C–N(i+1) torsion, both in degrees on (−180°, 180°]. α-helical residues cluster near (−60°, −45°); β-strand residues near (−120°, +130°). A Ramachandran plot is simply a scatter of (φ, ψ) for every residue.

Foldseek 3Di. A 3Di character summarizes, for each residue, the relative orientation of the Cα frame of its nearest spatial neighbor. Because it encodes fold topology rather than chemistry, 3Di alignments detect remote structural similarity that sequence alignment misses.

Radius of gyration, Cα contacts, bounding box. Three whole-structure scalars: the radius of gyration (RMS distance of Cα from centroid, in Å), the count of Cα–Cα contacts (pairs closer than 8 Å and separated by more than four residues in sequence — i.e. tertiary, not local, contacts), and the bounding-box dimensions. Together they distinguish compact globular folds from extended fibres or disordered chains.

Sequence. Sequence gives the chain of amino acids in standard one-letter code (A=alanine, C=cysteine, …, Y=tyrosine), read N→C. It is the only feature that is directly encoded by the gene; all structural features are derived from the folded form of this sequence.

mmCIF coordinates. Atomic coordinates in PDBx/mmCIF format — the same representation the Protein Data Bank distributes. Each line of the _atom_site loop places one backbone atom in Cartesian space (units: ångströms, origin: arbitrary).

Secondary structure (3-state, P-SEA). Three-state secondary structure (P-SEA) collapses the eight DSSP classes into helix (a), strand (b), and coil (c). P-SEA assigns these from Cα geometry alone — distances and angles — without requiring backbone oxygens, so it works on any Cα trace.

InterPro / GO / CATH / organism. Functional annotations link the protein to curated databases. InterPro entries identify conserved domains and families by matching the sequence against member-database signatures (Pfam, PROSITE, CDD, …). Gene Ontology (GO) terms describe molecular function, biological process, and cellular component in a controlled vocabulary. CATH places the structure in a hierarchical fold classification (Class/Architecture/Topology/Homologous-superfamily). The organism is the source species.

B-factor. B-factor (Debye–Waller factor) reflects atomic displacement in the crystal lattice. It is an experimental observable (units Å²), not a prediction; low values mean the atom is pinned down, high values mean it moves or is heterogeneous across the crystal.

Rendered structure images. Structure images are PyMOL renders from six orthogonal camera directions. Cartoon representation draws helices as coils and strands as arrows; sticks shows the backbone as bonds; surface shows the solvent-excluded envelope. Rainbow coloring maps sequence position to hue (blue→red, N→C); chain coloring assigns a distinct color per polypeptide.

Solvent-accessible surface area. Solvent-accessible surface area (SASA) is the area in Å² traced out by the centre of a 1.4 Å probe sphere (a water molecule) rolled over the protein's van der Waals surface (Shrake–Rupley / Lee–Richards construction). Buried residues have near-zero SASA; fully exposed residues can exceed 200 Å². The total SASA scales roughly with the number of surface residues.

Secondary structure (8-state, DSSP). The SS8 string is DSSP's per-residue secondary-structure call. α-helix (H) means an i→i+4 H-bond ladder; β-strand (E) means the residue participates in a β-sheet; 3₁₀ (G) and π (I) are tighter and wider helices; T/S are turns/bends; '-' is loop.

pLDDT. For AlphaFold models, the B-factor field carries pLDDT — the model's own estimate of local accuracy on a 0–100 scale. Regions with pLDDT<50 should be treated as essentially unmodeled; they often correspond to intrinsically disordered segments.

Nearest PDB structures. Nearest PDB neighbors are the top structural matches found by Foldseek when searching this structure against the entire Protein Data Bank. Each hit reports a TM-score (0 to 1; >0.5 almost always implies the same fold) and an E-value. These are *structural* homologs — they may share no detectable sequence similarity.